Protein AF-A0A822ZIZ6-F1 (afdb_monomer_lite)

Radius of gyration: 22.14 Å; chains: 1; bounding box: 59×64×47 Å

Foldseek 3Di:
DDPCPDPLLACLCVLLVNPVCQVVQDLVSLVVSLVVSCVVLPLVVVVVVLVVDDDPVVSVVSSVVSVVSNVSNVVSSVQCNDPVSSVVSSVPYDDPPPDPPPPPPDDDPPDDD

InterPro domains:
  IPR001623 DnaJ domain [PF00226] (13-90)
  IPR001623 DnaJ domain [PR00625] (34-49)
  IPR001623 DnaJ domain [PR00625] (65-85)
  IPR001623 DnaJ domain [PS50076] (11-93)
  IPR001623 DnaJ domain [SM00271] (13-85)
  IPR001623 DnaJ domain [cd06257] (13-82)
  IPR018253 DnaJ domain, conserved site [PS00636] (70-89)
  IPR036869 Chaperone J-domain superfamily [G3DSA:1.10.287.110] (12-95)
  IPR036869 Chaperone J-domain superfamily [SSF46565] (9-89)
  IPR044634 J-protein Zuotin/DnaJC2 [PTHR43999] (13-100)

pLDDT: mean 76.64, std 14.89, range [35.47, 93.88]

Organism: Nelumbo nucifera (NCBI:txid4432)

Sequence (113 aa):
MGLKINVWGIYGYALLGLGHLRFLATKEQIRRSYKETALKYHPDKQAALLFAEETEVAKQAKKDEMENHFKAIQEAYEVLIDPVKRRVYDSTDKFDDEIPIIVPHRIFSMYLV

Structure (mmCIF, N/CA/C/O backbone):
data_AF-A0A822ZIZ6-F1
#
_entry.id   AF-A0A822ZIZ6-F1
#
loop_
_atom_site.group_PDB
_atom_site.id
_atom_site.type_symbol
_atom_site.label_atom_id
_atom_site.label_alt_id
_atom_site.label_comp_id
_atom_site.label_asym_id
_atom_site.label_entity_id
_atom_site.label_seq_id
_atom_site.pdbx_PDB_ins_code
_atom_site.Cartn_x
_atom_site.Cartn_y
_atom_site.Cartn_z
_atom_site.occupancy
_atom_site.B_iso_or_equiv
_atom_site.auth_seq_id
_atom_site.auth_comp_id
_atom_site.auth_asym_id
_atom_site.auth_atom_id
_atom_site.pdbx_PDB_model_num
ATOM 1 N N . MET A 1 1 ? 16.426 17.905 1.362 1.00 35.47 1 MET A N 1
ATOM 2 C CA . MET A 1 1 ? 15.031 17.450 1.177 1.00 35.47 1 MET A CA 1
ATOM 3 C C . MET A 1 1 ? 15.035 15.947 1.416 1.00 35.47 1 MET A C 1
ATOM 5 O O . MET A 1 1 ? 15.412 15.193 0.533 1.00 35.47 1 MET A O 1
ATOM 9 N N . GLY A 1 2 ? 14.847 15.538 2.674 1.00 36.66 2 GLY A N 1
ATOM 10 C CA . GLY A 1 2 ? 15.067 14.156 3.098 1.00 36.66 2 GLY A CA 1
ATOM 11 C C . GLY A 1 2 ? 13.991 13.248 2.524 1.00 36.66 2 GLY A C 1
ATOM 12 O O . GLY A 1 2 ? 12.826 13.379 2.895 1.00 36.66 2 GLY A O 1
ATOM 13 N N . LEU A 1 3 ? 14.378 12.348 1.622 1.00 37.66 3 LEU A N 1
ATOM 14 C CA . LEU A 1 3 ? 13.563 11.194 1.274 1.00 37.66 3 LEU A CA 1
ATOM 15 C C . LEU A 1 3 ? 13.380 10.402 2.568 1.00 37.66 3 LEU A C 1
ATOM 17 O O . LEU A 1 3 ? 14.297 9.721 3.021 1.00 37.66 3 LEU A O 1
ATOM 21 N N . LYS A 1 4 ? 12.217 10.554 3.208 1.00 45.00 4 LYS A N 1
ATOM 22 C CA . LYS A 1 4 ? 11.766 9.620 4.231 1.00 45.00 4 LYS A CA 1
ATOM 23 C C . LYS A 1 4 ? 11.564 8.292 3.509 1.00 45.00 4 LYS A C 1
ATOM 25 O O . LYS A 1 4 ? 10.501 8.036 2.954 1.00 45.00 4 LYS A O 1
ATOM 30 N N . ILE A 1 5 ? 12.624 7.496 3.420 1.00 47.44 5 ILE A N 1
ATOM 31 C CA . ILE A 1 5 ? 12.540 6.098 3.012 1.00 47.44 5 ILE A CA 1
ATOM 32 C C . ILE A 1 5 ? 11.824 5.430 4.184 1.00 47.44 5 ILE A C 1
ATOM 34 O O . ILE A 1 5 ? 12.436 5.037 5.174 1.00 47.44 5 ILE A O 1
ATOM 38 N N . ASN A 1 6 ? 10.493 5.502 4.147 1.00 45.38 6 ASN A N 1
ATOM 39 C CA . ASN A 1 6 ? 9.630 5.035 5.212 1.00 45.38 6 ASN A CA 1
ATOM 40 C C . ASN A 1 6 ? 9.907 3.545 5.432 1.00 45.38 6 ASN A C 1
ATOM 42 O O . ASN A 1 6 ? 9.975 2.755 4.491 1.00 45.38 6 ASN A O 1
ATOM 46 N N . VAL A 1 7 ? 10.040 3.190 6.706 1.00 44.44 7 VAL A N 1
ATOM 47 C CA . VAL A 1 7 ? 10.444 1.904 7.303 1.00 44.44 7 VAL A CA 1
ATOM 48 C C . VAL A 1 7 ? 9.555 0.701 6.895 1.00 44.44 7 VAL A C 1
ATOM 50 O O . VAL A 1 7 ? 9.776 -0.427 7.315 1.00 44.44 7 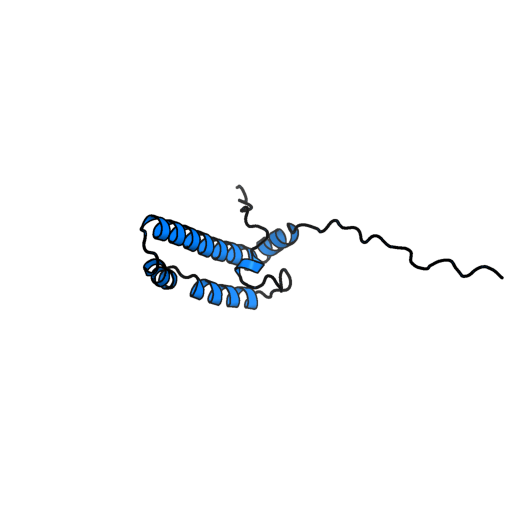VAL A O 1
ATOM 53 N N . TRP A 1 8 ? 8.594 0.901 5.993 1.00 49.44 8 TRP A N 1
ATOM 54 C CA . TRP A 1 8 ? 7.653 -0.098 5.472 1.00 49.44 8 TRP A CA 1
ATOM 55 C C . TRP A 1 8 ? 8.055 -0.669 4.101 1.00 49.44 8 TRP A C 1
ATOM 57 O O . TRP A 1 8 ? 7.286 -1.415 3.492 1.00 49.44 8 TRP A O 1
ATOM 67 N N . GLY A 1 9 ? 9.266 -0.335 3.632 1.00 50.44 9 GLY A N 1
ATOM 68 C CA . GLY A 1 9 ? 9.818 -0.568 2.290 1.00 50.44 9 GLY A CA 1
ATOM 69 C C . GLY A 1 9 ? 9.794 -2.001 1.738 1.00 50.44 9 GLY A C 1
ATOM 70 O O . GLY A 1 9 ? 10.168 -2.213 0.597 1.00 50.44 9 GLY A O 1
ATOM 71 N N . ILE A 1 10 ? 9.309 -2.994 2.480 1.00 55.22 10 ILE A N 1
ATOM 72 C CA . ILE A 1 10 ? 9.360 -4.411 2.087 1.00 55.22 10 ILE A CA 1
ATOM 73 C C . ILE A 1 10 ? 7.962 -4.958 1.735 1.00 55.22 10 ILE A C 1
ATOM 75 O O . ILE A 1 10 ? 7.842 -5.925 0.988 1.00 55.22 10 ILE A O 1
ATOM 79 N N . TYR A 1 11 ? 6.879 -4.313 2.194 1.00 68.62 11 TYR A N 1
ATOM 80 C CA . TYR A 1 11 ? 5.523 -4.878 2.101 1.00 68.62 11 TYR A CA 1
ATOM 81 C C . TYR A 1 11 ? 4.565 -4.134 1.162 1.00 68.62 11 TYR A C 1
ATOM 83 O O . TYR A 1 11 ? 3.380 -4.454 1.147 1.00 68.62 11 TYR A O 1
ATOM 91 N N . GLY A 1 12 ? 5.030 -3.184 0.343 1.00 78.56 12 GLY A N 1
ATOM 92 C CA . GLY A 1 12 ? 4.158 -2.370 -0.517 1.00 78.56 12 GLY A CA 1
ATOM 93 C C . GLY A 1 12 ? 3.262 -3.210 -1.435 1.00 78.56 12 GLY A C 1
ATOM 94 O O . GLY A 1 12 ? 2.049 -3.013 -1.492 1.00 78.56 12 GLY A O 1
ATOM 95 N N . TYR A 1 13 ? 3.835 -4.225 -2.087 1.00 83.69 13 TYR A N 1
ATOM 96 C CA . TYR A 1 13 ? 3.062 -5.156 -2.913 1.00 83.69 13 TYR A CA 1
ATOM 97 C C . TYR A 1 13 ? 2.140 -6.055 -2.081 1.00 83.69 13 TYR A C 1
ATOM 99 O O . TYR A 1 13 ? 1.016 -6.329 -2.496 1.00 83.69 13 TYR A O 1
ATOM 107 N N . ALA A 1 14 ? 2.582 -6.498 -0.902 1.00 86.19 14 ALA A N 1
ATOM 108 C CA . ALA A 1 14 ? 1.796 -7.364 -0.025 1.00 86.19 14 ALA A CA 1
ATOM 109 C C . ALA A 1 14 ? 0.560 -6.646 0.546 1.00 86.19 14 ALA A C 1
ATOM 111 O O . ALA A 1 14 ? -0.523 -7.226 0.560 1.00 86.19 14 ALA A O 1
ATOM 112 N N . LEU A 1 15 ? 0.693 -5.368 0.920 1.00 85.94 15 LEU A N 1
ATOM 113 C CA . LEU A 1 15 ? -0.402 -4.517 1.407 1.00 85.94 15 LEU A CA 1
ATOM 114 C C . LEU A 1 15 ? -1.504 -4.318 0.360 1.00 85.94 15 LEU A C 1
ATOM 116 O O . LEU A 1 15 ? -2.680 -4.213 0.698 1.00 85.94 15 LEU A O 1
ATOM 120 N N . LEU A 1 16 ? -1.134 -4.314 -0.921 1.00 86.19 16 LEU A N 1
ATOM 121 C CA . LEU A 1 16 ? -2.075 -4.257 -2.038 1.00 86.19 16 LEU A CA 1
ATOM 122 C C . LEU A 1 16 ? -2.573 -5.643 -2.485 1.00 86.19 16 LEU A C 1
ATOM 124 O O . LEU A 1 16 ? -3.245 -5.735 -3.506 1.00 86.19 16 LEU A O 1
ATOM 128 N N . GLY A 1 17 ? -2.223 -6.733 -1.792 1.00 85.50 17 GLY A N 1
ATOM 129 C CA . GLY A 1 17 ? -2.577 -8.099 -2.206 1.00 85.50 17 GLY A CA 1
ATOM 130 C C . GLY A 1 17 ? -1.846 -8.588 -3.467 1.00 85.50 17 GLY A C 1
ATOM 131 O O . GLY A 1 17 ? -2.158 -9.644 -4.013 1.00 85.50 17 GLY A O 1
ATOM 132 N N . LEU A 1 18 ? -0.840 -7.843 -3.927 1.00 87.12 18 LEU A N 1
ATOM 133 C CA . LEU A 1 18 ? -0.018 -8.129 -5.105 1.00 87.12 18 LEU A CA 1
ATOM 134 C C . LEU A 1 18 ? 1.337 -8.745 -4.735 1.00 87.12 18 LEU A C 1
ATOM 136 O O . LEU A 1 18 ? 2.243 -8.784 -5.565 1.00 87.12 18 LEU A O 1
ATOM 140 N N . GLY A 1 19 ? 1.491 -9.249 -3.507 1.00 84.19 19 GLY A N 1
ATOM 141 C CA . GLY A 1 19 ? 2.740 -9.856 -3.035 1.00 84.19 19 GLY A CA 1
ATOM 142 C C . GLY A 1 19 ? 3.232 -11.015 -3.911 1.00 84.19 19 GLY A C 1
ATOM 143 O O . GLY A 1 19 ? 4.432 -11.220 -4.022 1.00 84.19 19 GLY A O 1
ATOM 144 N N . HIS A 1 20 ? 2.321 -11.714 -4.594 1.00 82.06 20 HIS A N 1
ATOM 145 C CA . HIS A 1 20 ? 2.641 -12.787 -5.540 1.00 82.06 20 HIS A CA 1
ATOM 146 C C . HIS A 1 20 ? 3.156 -12.283 -6.902 1.00 82.06 20 HIS A C 1
ATOM 148 O O . HIS A 1 20 ? 3.847 -13.017 -7.599 1.00 82.06 20 HIS A O 1
ATOM 154 N N . LEU A 1 21 ? 2.830 -11.044 -7.288 1.00 84.25 21 LEU A N 1
ATOM 155 C CA . LEU A 1 21 ? 3.264 -10.434 -8.551 1.00 84.25 21 LEU A CA 1
ATOM 156 C C . LEU A 1 21 ? 4.522 -9.576 -8.378 1.00 84.25 21 LEU A C 1
ATOM 158 O O . LEU A 1 21 ? 5.328 -9.496 -9.300 1.00 84.25 21 LEU A O 1
ATOM 162 N N . ARG A 1 22 ? 4.703 -8.929 -7.217 1.00 84.56 22 ARG A N 1
ATOM 163 C CA . ARG A 1 22 ? 5.815 -7.996 -6.940 1.00 84.56 22 ARG A CA 1
ATOM 164 C C . ARG A 1 22 ? 6.060 -7.046 -8.131 1.00 84.56 22 ARG A C 1
ATOM 166 O O . ARG A 1 22 ? 5.123 -6.435 -8.651 1.00 84.56 22 ARG A O 1
ATOM 173 N N . PHE A 1 23 ? 7.299 -6.958 -8.611 1.00 81.12 23 PHE A N 1
ATOM 174 C CA . PHE A 1 23 ? 7.717 -6.112 -9.730 1.00 81.12 23 PHE A CA 1
ATOM 175 C C . PHE A 1 23 ? 7.026 -6.444 -11.070 1.00 81.12 23 PHE A C 1
ATOM 177 O O . PHE A 1 23 ? 6.996 -5.593 -11.957 1.00 81.12 23 PHE A O 1
ATOM 184 N N . LEU A 1 24 ? 6.400 -7.618 -11.220 1.00 86.00 24 LEU A N 1
ATOM 185 C CA . LEU A 1 24 ? 5.636 -7.986 -12.421 1.00 86.00 24 LEU A CA 1
ATOM 186 C C . LEU A 1 24 ? 4.241 -7.340 -12.475 1.00 86.00 24 LEU A C 1
ATOM 188 O O . LEU A 1 24 ? 3.601 -7.357 -13.525 1.00 86.00 24 LEU A O 1
ATOM 192 N N . ALA A 1 25 ? 3.749 -6.762 -11.372 1.00 88.75 25 ALA A N 1
ATOM 193 C CA . ALA A 1 25 ? 2.411 -6.176 -11.330 1.00 88.75 25 ALA A CA 1
ATOM 194 C C . ALA A 1 25 ? 2.262 -5.011 -12.326 1.00 88.75 25 ALA A C 1
ATOM 196 O O . ALA A 1 25 ? 3.075 -4.081 -12.351 1.00 88.75 25 ALA A O 1
ATOM 197 N N . THR A 1 26 ? 1.196 -5.001 -13.126 1.00 91.06 26 THR A N 1
ATOM 198 C CA . THR A 1 26 ? 0.929 -3.895 -14.055 1.00 91.06 26 THR A CA 1
ATOM 199 C C . THR A 1 26 ? 0.334 -2.688 -13.329 1.00 91.06 26 THR A C 1
ATOM 201 O O . THR A 1 26 ? -0.279 -2.801 -12.266 1.00 91.06 26 THR A O 1
ATOM 204 N N . LYS A 1 27 ? 0.464 -1.494 -13.921 1.00 90.00 27 LYS A N 1
ATOM 205 C CA . LYS A 1 27 ? -0.109 -0.258 -13.357 1.00 90.00 27 LYS A CA 1
ATOM 206 C C . LYS A 1 27 ? -1.624 -0.361 -13.142 1.00 90.00 27 LYS A C 1
ATOM 208 O O . LYS A 1 27 ? -2.163 0.192 -12.186 1.00 90.00 27 LYS A O 1
ATOM 213 N N . GLU A 1 28 ? -2.312 -1.068 -14.031 1.00 91.81 28 GLU A N 1
ATOM 214 C CA . GLU A 1 28 ? -3.752 -1.309 -13.942 1.00 91.81 28 GLU A CA 1
ATOM 215 C C . GLU A 1 28 ? -4.101 -2.241 -12.784 1.00 91.81 28 GLU A C 1
ATOM 217 O O . GLU A 1 28 ? -5.031 -1.948 -12.033 1.00 91.81 28 GLU A O 1
ATOM 222 N N . GLN A 1 29 ? -3.321 -3.309 -12.584 1.00 91.88 29 GLN A N 1
ATOM 223 C CA . GLN A 1 29 ? -3.482 -4.209 -11.441 1.00 91.88 29 GLN A CA 1
ATOM 224 C C . GLN A 1 29 ? -3.281 -3.469 -10.117 1.00 91.88 29 GLN A C 1
ATOM 226 O O . GLN A 1 29 ? -4.104 -3.627 -9.224 1.00 91.88 29 GLN A O 1
ATOM 231 N N . ILE A 1 30 ? -2.261 -2.607 -10.025 1.00 91.44 30 ILE A N 1
ATOM 232 C CA . ILE A 1 30 ? -1.986 -1.769 -8.843 1.00 91.44 30 ILE A CA 1
ATOM 233 C C . ILE A 1 30 ? -3.154 -0.817 -8.553 1.00 91.44 30 ILE A C 1
ATOM 235 O O . ILE A 1 30 ? -3.584 -0.675 -7.412 1.00 91.44 30 ILE A O 1
ATOM 239 N N . ARG A 1 31 ? -3.717 -0.178 -9.586 1.00 92.50 31 ARG A N 1
ATOM 240 C CA . ARG A 1 31 ? -4.893 0.698 -9.433 1.00 92.50 31 ARG A CA 1
ATOM 241 C C . ARG A 1 31 ? -6.135 -0.065 -8.997 1.00 92.50 31 ARG A C 1
ATOM 243 O O . ARG A 1 31 ? -6.896 0.438 -8.175 1.00 92.50 31 ARG A O 1
ATOM 250 N N . ARG A 1 32 ? -6.375 -1.237 -9.587 1.00 93.88 32 ARG A N 1
ATOM 251 C CA . ARG A 1 32 ? -7.529 -2.075 -9.257 1.00 93.88 32 ARG A CA 1
ATOM 252 C C . ARG A 1 32 ? -7.435 -2.564 -7.817 1.00 93.88 32 ARG A C 1
ATOM 254 O O . ARG A 1 32 ? -8.377 -2.357 -7.060 1.00 93.88 32 ARG A O 1
ATOM 261 N N . SER A 1 33 ? -6.291 -3.122 -7.433 1.00 92.88 33 SER A N 1
ATOM 262 C CA . SER A 1 33 ? -6.104 -3.651 -6.087 1.00 92.88 33 SER A CA 1
ATOM 263 C C . SER A 1 33 ? -6.171 -2.556 -5.026 1.00 92.88 33 SER A C 1
ATOM 265 O O . SER A 1 33 ? -6.827 -2.757 -4.013 1.00 92.88 33 SER A O 1
ATOM 267 N N . TYR A 1 34 ? -5.615 -1.366 -5.285 1.00 93.06 34 TYR A N 1
ATOM 268 C CA . TYR A 1 34 ? -5.771 -0.217 -4.388 1.00 93.06 34 TYR A CA 1
ATOM 269 C C . TYR A 1 34 ? -7.238 0.170 -4.177 1.00 93.06 34 TYR A C 1
ATOM 271 O O . TYR A 1 34 ? -7.645 0.437 -3.052 1.00 93.06 34 TYR A O 1
ATOM 279 N N . LYS A 1 35 ? -8.064 0.184 -5.233 1.00 92.31 35 LYS A N 1
ATOM 280 C CA . LYS A 1 35 ? -9.500 0.477 -5.086 1.00 92.31 35 LYS A CA 1
ATOM 281 C C . LYS A 1 35 ? -10.201 -0.570 -4.222 1.00 92.31 35 LYS A C 1
ATOM 283 O O . LYS A 1 35 ? -11.000 -0.212 -3.362 1.00 92.31 35 LYS A O 1
ATOM 288 N N . GLU A 1 36 ? -9.901 -1.846 -4.444 1.00 91.69 36 GLU A N 1
ATOM 289 C CA . GLU A 1 36 ? -10.477 -2.959 -3.683 1.00 91.69 36 GLU A CA 1
ATOM 290 C C . GLU A 1 36 ? -10.065 -2.909 -2.205 1.00 91.69 36 GLU A C 1
ATOM 292 O O . GLU A 1 36 ? -10.920 -3.012 -1.321 1.00 91.69 36 GLU A O 1
ATOM 297 N N . THR A 1 37 ? -8.780 -2.688 -1.917 1.00 90.38 37 THR A N 1
ATOM 298 C CA . THR A 1 37 ? -8.277 -2.593 -0.542 1.00 90.38 37 THR A CA 1
ATOM 299 C C . THR A 1 37 ? -8.762 -1.322 0.146 1.00 90.38 37 THR A C 1
ATOM 301 O O . THR A 1 37 ? -9.253 -1.406 1.268 1.00 90.38 37 THR A O 1
ATOM 304 N N . ALA A 1 38 ? -8.744 -0.167 -0.522 1.00 89.88 38 ALA A N 1
ATOM 305 C CA . ALA A 1 38 ? -9.264 1.080 0.037 1.00 89.88 38 ALA A CA 1
ATOM 306 C C . ALA A 1 38 ? -10.750 0.971 0.396 1.00 89.88 38 ALA A C 1
ATOM 308 O O . ALA A 1 38 ? -11.159 1.461 1.440 1.00 89.88 38 ALA A O 1
ATOM 309 N N . LEU A 1 39 ? -11.557 0.280 -0.417 1.00 89.25 39 LEU A N 1
ATOM 310 C CA . LEU A 1 39 ? -12.966 0.023 -0.108 1.00 89.25 39 LEU A CA 1
ATOM 311 C C . LEU A 1 39 ? -13.167 -0.966 1.040 1.00 89.25 39 LEU A C 1
ATOM 313 O O . LEU A 1 39 ? -14.221 -0.930 1.672 1.00 89.25 39 LEU A O 1
ATOM 317 N N . LYS A 1 40 ? -12.228 -1.884 1.272 1.00 87.75 40 LYS A N 1
ATOM 318 C CA . LYS A 1 40 ? -12.295 -2.881 2.350 1.00 87.75 40 LYS A CA 1
ATOM 319 C C . LYS A 1 40 ? -11.849 -2.298 3.691 1.00 87.75 40 LYS A C 1
ATOM 321 O O . LYS A 1 40 ? -12.484 -2.560 4.705 1.00 87.75 40 LYS A O 1
ATOM 326 N N . TYR A 1 41 ? -10.788 -1.500 3.670 1.00 87.12 41 TYR A N 1
ATOM 327 C CA . TYR A 1 41 ? -10.158 -0.894 4.844 1.00 87.12 41 TYR A CA 1
ATOM 328 C C . TYR A 1 41 ? -10.547 0.581 5.030 1.00 87.12 41 TYR A C 1
ATOM 330 O O . TYR A 1 41 ? -9.86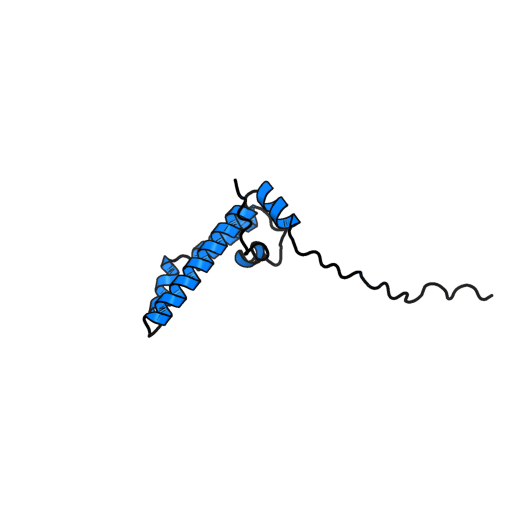6 1.312 5.735 1.00 87.12 41 TYR A O 1
ATOM 338 N N . HIS A 1 42 ? -11.627 1.043 4.392 1.00 86.19 42 HIS A N 1
ATOM 339 C CA . HIS A 1 42 ? -12.100 2.415 4.561 1.00 86.19 42 HIS A CA 1
ATOM 340 C C . HIS A 1 42 ? -12.550 2.649 6.015 1.00 86.19 42 HIS A C 1
ATOM 342 O O . HIS A 1 42 ? -13.292 1.806 6.535 1.00 86.19 42 HIS A O 1
ATOM 348 N N . PRO A 1 43 ? -12.218 3.796 6.645 1.00 83.12 43 PRO A N 1
ATOM 349 C CA . PRO A 1 43 ? -12.605 4.088 8.029 1.00 83.12 43 PRO A CA 1
ATOM 350 C C . PRO A 1 43 ? -14.120 3.989 8.261 1.00 83.12 43 PRO A C 1
ATOM 352 O O . PRO A 1 43 ? -14.548 3.514 9.305 1.00 83.12 43 PRO A O 1
ATOM 355 N N . ASP A 1 44 ? -14.930 4.347 7.260 1.00 83.81 44 ASP A N 1
ATOM 356 C CA . ASP A 1 44 ? -16.398 4.224 7.306 1.00 83.81 44 ASP A CA 1
ATOM 357 C C . ASP A 1 44 ? -16.876 2.775 7.518 1.00 83.81 44 ASP A C 1
ATOM 359 O O . ASP A 1 44 ? -17.694 2.500 8.392 1.00 83.81 44 ASP A O 1
ATOM 363 N N . LYS A 1 45 ? -16.305 1.809 6.786 1.00 81.62 45 LYS A N 1
ATOM 364 C CA . LYS A 1 45 ? -16.660 0.389 6.954 1.00 81.62 45 LYS A CA 1
ATOM 365 C C . LYS A 1 45 ? -16.044 -0.220 8.204 1.00 81.62 45 LYS A C 1
ATOM 367 O O . LYS A 1 45 ? -16.586 -1.165 8.767 1.00 81.62 45 LYS A O 1
ATOM 372 N N . GLN A 1 46 ? -14.900 0.303 8.622 1.00 79.88 46 GLN A N 1
ATOM 373 C CA . GLN A 1 46 ? -14.186 -0.163 9.798 1.00 79.88 46 GLN A CA 1
ATOM 374 C C . GLN A 1 46 ? -14.808 0.337 11.104 1.00 79.88 46 GLN A C 1
ATOM 376 O O . GLN A 1 46 ? -14.765 -0.383 12.098 1.00 79.88 46 GLN A O 1
ATOM 381 N N . ALA A 1 47 ? -15.489 1.486 11.085 1.00 79.44 47 ALA A N 1
ATOM 382 C CA . ALA A 1 47 ? -16.281 1.967 12.211 1.00 79.44 47 ALA A CA 1
ATOM 383 C C . ALA A 1 47 ? -17.330 0.937 12.657 1.00 79.44 47 ALA A C 1
ATOM 385 O O . ALA A 1 47 ? -17.520 0.748 13.854 1.00 79.44 47 ALA A O 1
ATOM 386 N N . ALA A 1 48 ? -17.932 0.197 11.716 1.00 79.00 48 ALA A N 1
ATOM 387 C CA . ALA A 1 48 ? -18.863 -0.890 12.022 1.00 79.00 48 ALA A CA 1
ATOM 388 C C . ALA A 1 48 ? -18.228 -2.017 12.866 1.00 79.00 48 ALA A C 1
ATOM 390 O O . ALA A 1 48 ? -18.904 -2.608 13.703 1.00 79.00 48 ALA A O 1
ATOM 391 N N . LEU A 1 49 ? -16.933 -2.295 12.675 1.00 75.69 49 LEU A N 1
ATOM 392 C CA . LEU A 1 49 ? -16.197 -3.321 13.423 1.00 75.69 49 LEU A CA 1
ATOM 393 C C . LEU A 1 49 ? -15.803 -2.841 14.826 1.00 75.69 49 LEU A C 1
ATOM 395 O O . LEU A 1 49 ? -15.754 -3.646 15.746 1.00 75.69 49 LEU A O 1
ATOM 399 N N . LEU A 1 50 ? -15.586 -1.535 15.011 1.00 76.06 50 LEU A N 1
ATOM 400 C CA . LEU A 1 50 ? -15.250 -0.952 16.317 1.00 76.06 50 LEU A CA 1
ATOM 401 C C . LEU A 1 50 ? -16.399 -1.057 17.333 1.00 76.06 50 LEU A C 1
ATOM 403 O O . LEU A 1 50 ? -16.154 -1.042 18.537 1.00 76.06 50 LEU A O 1
ATOM 407 N N . PHE A 1 51 ? -17.649 -1.195 16.878 1.00 71.94 51 PHE A N 1
ATOM 408 C CA . PHE A 1 51 ? -18.796 -1.412 17.768 1.00 71.94 51 PHE A CA 1
ATOM 409 C C . PHE A 1 51 ? -18.840 -2.819 18.386 1.00 71.94 51 PHE A C 1
ATOM 411 O O . PHE A 1 51 ? -19.614 -3.027 19.317 1.00 71.94 51 PHE A O 1
ATOM 418 N N . ALA A 1 52 ? -18.033 -3.768 17.897 1.00 75.12 52 ALA A N 1
ATOM 419 C CA . ALA A 1 52 ? -17.979 -5.131 18.428 1.00 75.12 52 ALA A CA 1
ATOM 420 C C . ALA A 1 52 ? -17.105 -5.267 19.689 1.00 75.12 52 ALA A C 1
ATOM 422 O O . ALA A 1 52 ? -17.216 -6.263 20.399 1.00 75.12 52 ALA A O 1
ATOM 423 N N . GLU A 1 53 ? -16.247 -4.288 19.982 1.00 76.31 53 GLU A N 1
ATOM 424 C CA . GLU A 1 53 ? -15.340 -4.343 21.129 1.00 76.31 53 GLU A CA 1
ATOM 425 C C . GLU A 1 53 ? -16.014 -3.821 22.414 1.00 76.31 53 GLU A C 1
ATOM 427 O O . GLU A 1 53 ? -16.659 -2.772 22.419 1.00 76.31 53 GLU A O 1
ATOM 432 N N . GLU A 1 54 ? -15.823 -4.521 23.535 1.00 73.50 54 GLU A N 1
ATOM 433 C CA . GLU A 1 54 ? -16.501 -4.217 24.809 1.00 73.50 54 GLU A CA 1
ATOM 434 C C . GLU A 1 54 ? -15.856 -3.068 25.601 1.00 73.50 54 GLU A C 1
ATOM 436 O O . GLU A 1 54 ? -16.524 -2.414 26.401 1.00 73.50 54 GLU A O 1
ATOM 441 N N . THR A 1 55 ? -14.563 -2.794 25.390 1.00 82.12 55 THR A N 1
ATOM 442 C CA . THR A 1 55 ? -13.808 -1.807 26.181 1.00 82.12 55 THR A CA 1
ATOM 443 C C . THR A 1 55 ? -13.309 -0.645 25.329 1.00 82.12 55 THR A C 1
ATOM 445 O O . THR A 1 55 ? -12.787 -0.834 24.232 1.00 82.12 55 THR A O 1
ATOM 448 N N . GLU A 1 56 ? -13.409 0.578 25.856 1.00 79.75 56 GLU A N 1
ATOM 449 C CA . GLU A 1 56 ? -12.974 1.802 25.162 1.00 79.75 56 GLU A CA 1
ATOM 450 C C . GLU A 1 56 ? -11.472 1.791 24.820 1.00 79.75 56 GLU A C 1
ATOM 452 O O . GLU A 1 56 ? -11.065 2.295 23.775 1.00 79.75 56 GLU A O 1
ATOM 457 N N . VAL A 1 57 ? -10.645 1.145 25.652 1.00 83.38 57 VAL A N 1
ATOM 458 C CA . VAL A 1 57 ? -9.201 0.986 25.399 1.00 83.38 57 VAL A CA 1
ATOM 459 C C . VAL A 1 57 ? -8.949 0.088 24.184 1.00 83.38 57 VAL A C 1
ATOM 461 O O . VAL A 1 57 ? -8.126 0.425 23.333 1.00 83.38 57 VAL A O 1
ATOM 464 N N . ALA A 1 58 ? -9.677 -1.028 24.064 1.00 80.94 58 ALA A N 1
ATOM 465 C CA . ALA A 1 58 ? -9.550 -1.926 22.919 1.00 80.94 58 ALA A CA 1
ATOM 466 C C . ALA A 1 58 ? -10.093 -1.287 21.631 1.00 80.94 58 ALA A C 1
ATOM 468 O O . ALA A 1 58 ? -9.459 -1.409 20.583 1.00 80.94 58 ALA A O 1
ATOM 469 N N . LYS A 1 59 ? -11.197 -0.526 21.711 1.00 82.19 59 LYS A N 1
ATOM 470 C CA . LYS A 1 59 ? -11.715 0.257 20.575 1.00 82.19 59 LYS A CA 1
ATOM 471 C C . LYS A 1 59 ? -10.683 1.250 20.056 1.00 82.19 59 LYS A C 1
ATOM 473 O O . LYS A 1 59 ? -10.474 1.330 18.848 1.00 82.19 59 LYS A O 1
ATOM 478 N N . GLN A 1 60 ? -10.027 1.988 20.953 1.00 82.56 60 GLN A N 1
ATOM 479 C CA . GLN A 1 60 ? -9.016 2.963 20.554 1.00 82.56 60 GLN A CA 1
ATOM 480 C C . GLN A 1 60 ? -7.803 2.280 19.910 1.00 82.56 60 GLN A C 1
ATOM 482 O O . GLN A 1 60 ? -7.405 2.675 18.819 1.00 82.56 60 GLN A O 1
ATOM 487 N N . ALA A 1 61 ? -7.285 1.202 20.509 1.00 84.88 61 ALA A N 1
ATOM 488 C CA . ALA A 1 61 ? -6.172 0.446 19.932 1.00 84.88 61 ALA A CA 1
ATOM 489 C C . ALA A 1 61 ? -6.506 -0.107 18.534 1.00 84.88 61 ALA A C 1
ATOM 491 O O . ALA A 1 61 ? -5.725 0.051 17.597 1.00 84.88 61 ALA A O 1
ATOM 492 N N . LYS A 1 62 ? -7.702 -0.687 18.357 1.00 83.69 62 LYS A N 1
ATOM 493 C CA . LYS A 1 62 ? -8.178 -1.172 17.053 1.00 83.69 62 LYS A CA 1
ATOM 494 C C . LYS A 1 62 ? -8.308 -0.055 16.031 1.00 83.69 62 LYS A C 1
ATOM 496 O O . LYS A 1 62 ? -7.925 -0.236 14.879 1.00 83.69 62 LYS A O 1
ATOM 501 N N . LYS A 1 63 ? -8.826 1.101 16.443 1.00 85.31 63 LYS A N 1
ATOM 502 C CA . LYS A 1 63 ? -8.944 2.276 15.580 1.00 85.31 63 LYS A CA 1
ATOM 503 C C . LYS A 1 63 ? -7.570 2.758 15.108 1.00 85.31 63 LYS A C 1
ATOM 505 O O . LYS A 1 63 ? -7.405 3.006 13.916 1.00 85.31 63 LYS A O 1
ATOM 510 N N . ASP A 1 64 ? -6.591 2.818 16.006 1.00 84.81 64 ASP A N 1
ATOM 511 C CA . ASP A 1 64 ? -5.224 3.231 15.677 1.00 84.81 64 ASP A CA 1
ATOM 512 C C . ASP A 1 64 ? -4.545 2.221 14.733 1.00 84.81 64 ASP A C 1
ATOM 514 O O . ASP A 1 64 ? -3.907 2.608 13.753 1.00 84.81 64 ASP A O 1
ATOM 518 N N . GLU A 1 65 ? -4.715 0.915 14.969 1.00 85.44 65 GLU A N 1
ATOM 519 C CA . GLU A 1 65 ? -4.239 -0.145 14.066 1.00 85.44 65 GLU A CA 1
ATOM 520 C C . GLU A 1 65 ? -4.839 -0.005 12.661 1.00 85.44 65 GLU A C 1
ATOM 522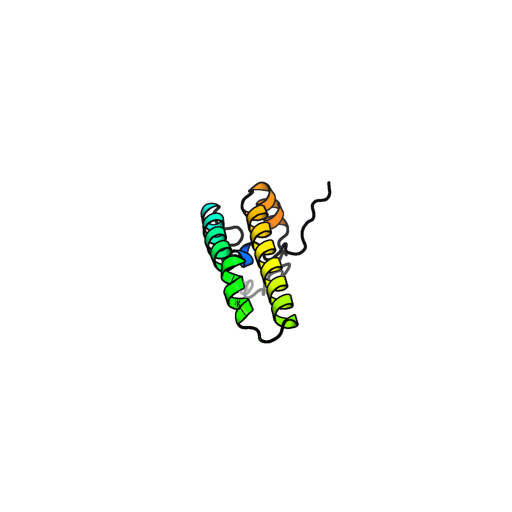 O O . GLU A 1 65 ? -4.128 -0.091 11.658 1.00 85.44 65 GLU A O 1
ATOM 527 N N . MET A 1 66 ? -6.146 0.234 12.590 1.00 83.75 66 MET A N 1
ATOM 528 C CA . MET A 1 66 ? -6.892 0.410 11.348 1.00 83.75 66 MET A CA 1
ATOM 529 C C . MET A 1 66 ? -6.442 1.643 10.563 1.00 83.75 66 MET A C 1
ATOM 531 O O . MET A 1 66 ? -6.181 1.545 9.362 1.00 83.75 66 MET A O 1
ATOM 535 N N . GLU A 1 67 ? -6.289 2.781 11.239 1.00 86.00 67 GLU A N 1
ATOM 536 C CA . GLU A 1 67 ? -5.812 4.024 10.634 1.00 86.00 67 GLU A CA 1
ATOM 537 C C . GLU A 1 67 ? -4.379 3.870 10.111 1.00 86.00 67 GLU A C 1
ATOM 539 O O . GLU A 1 67 ? -4.089 4.219 8.962 1.00 86.00 67 GLU A O 1
ATOM 544 N N . ASN A 1 68 ? -3.496 3.258 10.906 1.00 85.69 68 ASN A N 1
ATOM 545 C CA . ASN A 1 68 ? -2.128 2.960 10.492 1.00 85.69 68 ASN A CA 1
ATOM 546 C C . ASN A 1 68 ? -2.089 2.015 9.283 1.00 85.69 68 ASN A C 1
ATOM 548 O O . ASN A 1 68 ? -1.296 2.221 8.361 1.00 85.69 68 ASN A O 1
ATOM 552 N N . HIS A 1 69 ? -2.964 1.006 9.245 1.00 85.50 69 HIS A N 1
ATOM 553 C CA . HIS A 1 69 ? -3.054 0.077 8.122 1.00 85.50 69 HIS A CA 1
ATOM 554 C C . HIS A 1 69 ? -3.535 0.768 6.841 1.00 85.50 69 HIS A C 1
ATOM 556 O O . HIS A 1 69 ? -2.946 0.581 5.774 1.00 85.50 69 HIS A O 1
ATOM 562 N N . PHE A 1 70 ? -4.563 1.614 6.937 1.00 86.88 70 PHE A N 1
ATOM 563 C CA . PHE A 1 70 ? -5.063 2.381 5.798 1.00 86.88 70 PHE A CA 1
ATOM 564 C C . PHE A 1 70 ? -4.007 3.352 5.261 1.00 86.88 70 PHE A C 1
ATOM 566 O O . PHE A 1 70 ? -3.779 3.423 4.051 1.00 86.88 70 PHE A O 1
ATOM 573 N N . LYS A 1 71 ? -3.289 4.036 6.156 1.00 86.88 71 LYS A N 1
ATOM 574 C CA . LYS A 1 71 ? -2.176 4.912 5.787 1.00 86.88 71 LYS A CA 1
ATOM 575 C C . LYS A 1 71 ? -1.062 4.151 5.063 1.00 86.88 71 LYS A C 1
ATOM 577 O O . LYS A 1 71 ? -0.580 4.614 4.031 1.00 86.88 71 LYS A O 1
ATOM 582 N N . ALA A 1 72 ? -0.709 2.955 5.534 1.00 86.19 72 ALA A N 1
ATOM 583 C CA . ALA A 1 72 ? 0.279 2.105 4.871 1.00 86.19 72 ALA A CA 1
ATOM 584 C C . ALA A 1 72 ? -0.158 1.699 3.448 1.00 86.19 72 ALA A C 1
ATOM 586 O O . ALA A 1 72 ? 0.663 1.690 2.531 1.00 86.19 72 ALA A O 1
ATOM 587 N N . ILE A 1 73 ? -1.450 1.418 3.233 1.00 87.75 73 ILE A N 1
ATOM 588 C CA . ILE A 1 73 ? -2.010 1.133 1.899 1.00 87.75 73 ILE A CA 1
ATOM 589 C C . ILE A 1 73 ? -1.884 2.352 0.970 1.00 87.75 73 ILE A C 1
ATOM 591 O O . ILE A 1 73 ? -1.511 2.199 -0.197 1.00 87.75 73 ILE A O 1
ATOM 595 N N . GLN A 1 74 ? -2.178 3.557 1.469 1.00 88.81 74 GLN A N 1
ATOM 596 C CA . GLN A 1 74 ? -2.057 4.796 0.694 1.00 88.81 74 GLN A CA 1
ATOM 597 C C . GLN A 1 74 ? -0.608 5.078 0.286 1.00 88.81 74 GLN A C 1
ATOM 599 O O . GLN A 1 74 ? -0.344 5.337 -0.889 1.00 88.81 74 GLN A O 1
ATOM 604 N N . GLU A 1 75 ? 0.329 4.969 1.230 1.00 87.19 75 GLU A N 1
ATOM 605 C CA . GLU A 1 75 ? 1.759 5.149 0.965 1.00 87.19 75 GLU A CA 1
ATOM 606 C C . GLU A 1 75 ? 2.275 4.113 -0.047 1.00 87.19 75 GLU A C 1
ATOM 608 O O . GLU A 1 75 ? 2.974 4.468 -1.000 1.00 87.19 75 GLU A O 1
ATOM 613 N N . ALA A 1 76 ? 1.878 2.842 0.094 1.00 87.25 76 ALA A N 1
ATOM 614 C CA . ALA A 1 76 ? 2.237 1.787 -0.852 1.00 87.25 76 ALA A CA 1
ATOM 615 C C . ALA A 1 76 ? 1.755 2.107 -2.274 1.00 87.25 76 ALA A C 1
ATOM 617 O O . ALA A 1 76 ? 2.515 1.976 -3.235 1.00 87.25 76 ALA A O 1
ATOM 618 N N . TYR A 1 77 ? 0.511 2.566 -2.426 1.00 90.06 77 TYR A N 1
ATOM 619 C CA . TYR A 1 77 ? -0.011 2.966 -3.729 1.00 90.06 77 TYR A CA 1
ATOM 620 C C . TYR A 1 77 ? 0.745 4.164 -4.315 1.00 90.06 77 TYR A C 1
ATOM 622 O O . TYR A 1 77 ? 1.080 4.136 -5.498 1.00 90.06 77 TYR A O 1
ATOM 630 N N . GLU A 1 78 ? 1.060 5.184 -3.512 1.00 88.81 78 GLU A N 1
ATOM 631 C CA . GLU A 1 78 ? 1.796 6.370 -3.968 1.00 88.81 78 GLU A CA 1
ATOM 632 C C . GLU A 1 78 ? 3.196 6.022 -4.501 1.00 88.81 78 GLU A C 1
ATOM 634 O O . GLU A 1 78 ? 3.647 6.583 -5.503 1.00 88.81 78 GLU A O 1
ATOM 639 N N . VAL A 1 79 ? 3.877 5.071 -3.858 1.00 87.88 79 VAL A N 1
ATOM 640 C CA . VAL A 1 79 ? 5.195 4.591 -4.292 1.00 87.88 79 VAL A CA 1
ATOM 641 C C . VAL A 1 79 ? 5.086 3.735 -5.555 1.00 87.88 79 VAL A C 1
ATOM 643 O O . VAL A 1 79 ? 5.859 3.923 -6.491 1.00 87.88 79 VAL A O 1
ATOM 6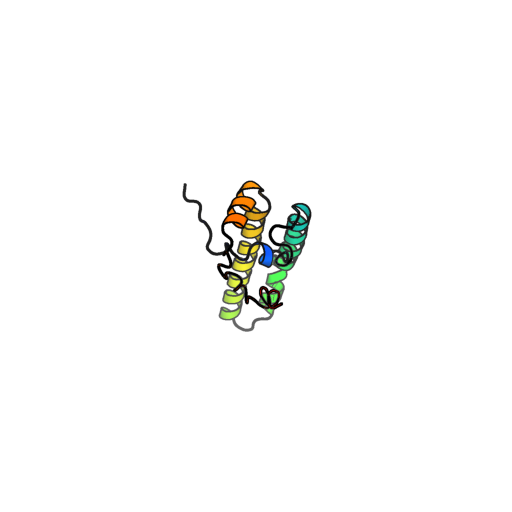46 N N . LEU A 1 80 ? 4.123 2.812 -5.610 1.00 86.56 80 LEU A N 1
ATOM 647 C CA . LEU A 1 80 ? 4.019 1.827 -6.690 1.00 86.56 80 LEU A CA 1
ATOM 648 C C . LEU A 1 80 ? 3.376 2.375 -7.975 1.00 86.56 80 LEU A C 1
ATOM 650 O O . LEU A 1 80 ? 3.595 1.824 -9.057 1.00 86.56 80 LEU A O 1
ATOM 654 N N . ILE A 1 81 ? 2.578 3.445 -7.889 1.00 90.31 81 ILE A N 1
ATOM 655 C CA . ILE A 1 81 ? 1.919 4.046 -9.059 1.00 90.31 81 ILE A CA 1
ATOM 656 C C . ILE A 1 81 ? 2.869 4.893 -9.915 1.00 90.31 81 ILE A C 1
ATOM 658 O O . ILE A 1 81 ? 2.659 5.021 -11.130 1.00 90.31 81 ILE A O 1
ATOM 662 N N . ASP A 1 82 ? 3.887 5.478 -9.283 1.00 88.94 82 ASP A N 1
ATOM 663 C CA . ASP A 1 82 ? 4.907 6.293 -9.930 1.00 88.94 82 ASP A CA 1
ATOM 664 C C . ASP A 1 82 ? 6.051 5.385 -10.413 1.00 88.94 82 ASP A C 1
ATOM 666 O O . ASP A 1 82 ? 6.719 4.748 -9.598 1.00 88.94 82 ASP A O 1
ATOM 670 N N . PRO A 1 83 ? 6.314 5.310 -11.731 1.00 87.88 83 PRO A N 1
ATOM 671 C CA . PRO A 1 83 ? 7.353 4.439 -12.268 1.00 87.88 83 PRO A CA 1
ATOM 672 C C . PRO A 1 83 ? 8.757 4.774 -11.750 1.00 87.88 83 PRO A C 1
ATOM 674 O O . PRO A 1 83 ? 9.603 3.884 -11.718 1.00 87.88 83 PRO A O 1
ATOM 677 N N . VAL A 1 84 ? 9.031 6.022 -11.359 1.00 88.06 84 VAL A N 1
ATOM 678 C CA . VAL A 1 84 ? 10.341 6.419 -10.826 1.00 88.06 84 VAL A CA 1
ATOM 679 C C . VAL A 1 84 ? 10.493 5.917 -9.395 1.00 88.06 84 VAL A C 1
ATOM 681 O O . VAL A 1 84 ? 11.456 5.213 -9.095 1.00 88.06 84 VAL A O 1
ATOM 684 N N . LYS A 1 85 ? 9.513 6.208 -8.530 1.00 85.75 85 LYS A N 1
ATOM 685 C CA . LYS A 1 85 ? 9.508 5.734 -7.136 1.00 85.75 85 LYS A CA 1
ATOM 686 C C . LYS A 1 85 ? 9.483 4.209 -7.064 1.00 85.75 85 LYS A C 1
ATOM 688 O O . LYS A 1 85 ? 10.212 3.633 -6.264 1.00 85.75 85 LYS A O 1
ATOM 693 N N . ARG A 1 86 ? 8.723 3.558 -7.950 1.00 86.69 86 ARG A N 1
ATOM 694 C CA . ARG A 1 86 ? 8.657 2.100 -8.060 1.00 86.69 86 ARG A CA 1
ATOM 695 C C . ARG A 1 86 ? 10.009 1.476 -8.391 1.00 86.69 86 ARG A C 1
ATOM 697 O O . ARG A 1 86 ? 10.374 0.493 -7.768 1.00 86.69 86 ARG A O 1
ATOM 704 N N . ARG A 1 87 ? 10.783 2.055 -9.315 1.00 84.00 87 ARG A N 1
ATOM 705 C CA . ARG A 1 87 ? 12.135 1.551 -9.624 1.00 84.00 87 ARG A CA 1
ATOM 706 C C . ARG A 1 87 ? 13.070 1.652 -8.426 1.00 84.00 87 ARG A C 1
ATOM 708 O O . ARG A 1 87 ? 13.807 0.712 -8.162 1.00 84.00 87 ARG A O 1
ATOM 715 N N . VAL A 1 88 ? 13.030 2.777 -7.708 1.00 83.62 88 VAL A N 1
ATOM 716 C CA . VAL A 1 88 ? 13.823 2.956 -6.481 1.00 83.62 88 VAL A CA 1
ATOM 717 C C . VAL A 1 88 ? 13.412 1.915 -5.441 1.00 83.62 88 VAL A C 1
ATOM 719 O O . VAL A 1 88 ? 14.270 1.246 -4.879 1.00 83.62 88 VAL A O 1
ATOM 722 N N . TYR A 1 89 ? 12.109 1.718 -5.256 1.00 81.06 89 TYR A N 1
ATOM 723 C CA . TYR A 1 89 ? 11.551 0.715 -4.355 1.00 81.06 89 TYR A CA 1
ATOM 724 C C . TYR A 1 89 ? 12.001 -0.713 -4.710 1.00 81.06 89 TYR A C 1
ATOM 726 O O . TYR A 1 89 ? 12.561 -1.409 -3.865 1.00 81.06 89 TYR A O 1
ATOM 734 N N . ASP A 1 90 ? 11.844 -1.117 -5.973 1.00 81.62 90 ASP A N 1
ATOM 735 C CA . ASP A 1 90 ? 12.228 -2.444 -6.466 1.00 81.62 90 ASP A CA 1
ATOM 736 C C . ASP A 1 90 ? 13.752 -2.674 -6.376 1.00 81.62 90 ASP A C 1
ATOM 738 O O . ASP A 1 90 ? 14.198 -3.806 -6.219 1.00 81.62 90 ASP A O 1
ATOM 742 N N . SER A 1 91 ? 14.564 -1.609 -6.422 1.00 77.94 91 SER A N 1
ATOM 743 C CA . SER A 1 91 ? 16.026 -1.690 -6.268 1.00 77.94 91 SER A CA 1
ATOM 744 C C . SER A 1 91 ? 16.510 -1.829 -4.820 1.00 77.94 91 SER A C 1
ATOM 746 O O . SER A 1 91 ? 17.671 -2.155 -4.596 1.00 77.94 91 SER A O 1
ATOM 748 N N . THR A 1 92 ? 15.637 -1.578 -3.840 1.00 70.81 92 THR A N 1
ATOM 749 C CA . THR A 1 92 ? 15.945 -1.691 -2.402 1.00 70.81 92 THR A CA 1
ATOM 750 C C . THR A 1 92 ? 15.492 -3.014 -1.784 1.00 70.81 92 THR A C 1
ATOM 752 O O . THR A 1 92 ? 15.508 -3.162 -0.5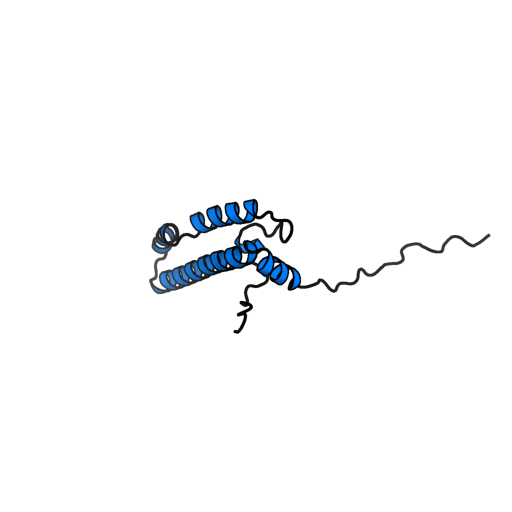61 1.00 70.81 92 THR A O 1
ATOM 755 N N . ASP A 1 93 ? 15.066 -3.970 -2.612 1.00 66.38 93 ASP A N 1
ATOM 756 C CA . ASP A 1 93 ? 14.660 -5.294 -2.149 1.00 66.38 93 ASP A CA 1
ATOM 757 C C . ASP A 1 93 ? 15.844 -6.030 -1.505 1.00 66.38 93 ASP A C 1
ATOM 759 O O . ASP A 1 93 ? 16.992 -5.880 -1.931 1.00 66.38 93 ASP A O 1
ATOM 763 N N . LYS A 1 94 ? 15.575 -6.819 -0.461 1.00 63.69 94 LYS A N 1
ATOM 764 C CA . LYS A 1 94 ? 16.628 -7.614 0.182 1.00 63.69 94 LYS A CA 1
ATOM 765 C C . LYS A 1 94 ? 17.086 -8.669 -0.817 1.00 63.69 94 LYS A C 1
ATOM 767 O O . LYS A 1 94 ? 16.302 -9.545 -1.178 1.00 63.69 94 LYS A O 1
ATOM 772 N N . PHE A 1 95 ? 18.330 -8.560 -1.267 1.00 58.22 95 PHE A N 1
ATOM 773 C CA . PHE A 1 95 ? 18.937 -9.586 -2.095 1.00 58.22 95 PHE A CA 1
ATOM 774 C C . PHE A 1 95 ? 19.146 -10.833 -1.232 1.00 58.22 95 PHE A C 1
ATOM 776 O O . PHE A 1 95 ? 19.636 -10.738 -0.106 1.00 58.22 95 PHE A O 1
ATOM 783 N N . ASP A 1 96 ? 18.698 -11.980 -1.733 1.00 61.06 96 ASP A N 1
ATOM 784 C CA . ASP A 1 96 ? 19.041 -13.262 -1.139 1.00 61.06 96 ASP A CA 1
ATOM 785 C C . ASP A 1 96 ? 20.478 -13.582 -1.565 1.00 61.06 96 ASP A C 1
ATOM 787 O O . ASP A 1 96 ? 20.729 -13.962 -2.708 1.00 61.06 96 ASP A O 1
ATOM 791 N N . ASP A 1 97 ? 21.432 -13.318 -0.669 1.00 63.81 97 ASP A N 1
ATOM 792 C CA . ASP A 1 97 ? 22.862 -13.569 -0.886 1.00 63.81 97 ASP A CA 1
ATOM 793 C C . ASP A 1 97 ? 23.211 -15.072 -0.803 1.00 63.81 97 ASP A C 1
ATOM 795 O O . ASP A 1 97 ? 24.393 -15.433 -0.823 1.00 63.81 97 ASP A O 1
ATOM 799 N N . GLU A 1 98 ? 22.221 -15.971 -0.703 1.00 73.00 98 GLU A N 1
ATOM 800 C CA . GLU A 1 98 ? 22.459 -17.410 -0.759 1.00 73.00 98 GLU A CA 1
ATOM 801 C C . GLU A 1 98 ? 23.015 -17.818 -2.131 1.00 73.00 98 GLU A C 1
ATOM 803 O O . GLU A 1 98 ? 22.311 -18.027 -3.122 1.00 73.00 98 GLU A O 1
ATOM 808 N N . ILE A 1 99 ? 24.341 -17.955 -2.180 1.00 66.62 99 ILE A N 1
ATOM 809 C CA . ILE A 1 99 ? 25.050 -18.575 -3.293 1.00 66.62 99 ILE A CA 1
ATOM 810 C C . ILE A 1 99 ? 24.522 -20.010 -3.406 1.00 66.62 99 ILE A C 1
ATOM 812 O O . ILE A 1 99 ? 24.669 -20.771 -2.442 1.00 66.62 99 ILE A O 1
ATOM 816 N N . PRO A 1 100 ? 23.962 -20.432 -4.557 1.00 69.00 100 PRO A N 1
ATOM 817 C CA . PRO A 1 100 ? 23.631 -21.830 -4.747 1.00 69.00 100 PRO A CA 1
ATOM 818 C C . PRO A 1 100 ? 24.932 -22.612 -4.621 1.00 69.00 100 PRO A C 1
ATOM 820 O O . PRO A 1 100 ? 25.842 -22.475 -5.443 1.00 69.00 100 PRO A O 1
ATOM 823 N N . ILE A 1 101 ? 25.040 -23.404 -3.556 1.00 62.34 101 ILE A N 1
ATOM 824 C CA . ILE A 1 101 ? 26.155 -24.317 -3.367 1.00 62.34 101 ILE A CA 1
ATOM 825 C C . ILE A 1 101 ? 26.047 -25.289 -4.537 1.00 62.34 101 ILE A C 1
ATOM 827 O O . ILE A 1 101 ? 25.176 -26.160 -4.555 1.00 62.34 101 ILE A O 1
ATOM 831 N N . ILE A 1 102 ? 26.874 -25.088 -5.561 1.00 63.53 102 ILE A N 1
ATOM 832 C CA . ILE A 1 102 ? 27.031 -26.033 -6.658 1.00 63.53 102 ILE A CA 1
ATOM 833 C C . ILE A 1 102 ? 27.566 -27.297 -5.996 1.00 63.53 102 ILE A C 1
ATOM 835 O O . ILE A 1 102 ? 28.769 -27.447 -5.812 1.00 63.53 102 ILE A O 1
ATOM 839 N N . VAL A 1 103 ? 26.678 -28.196 -5.575 1.00 59.81 103 VAL A N 1
ATOM 840 C CA . VAL A 1 103 ? 27.060 -29.571 -5.282 1.00 59.81 103 VAL A CA 1
ATOM 841 C C . VAL A 1 103 ? 27.547 -30.129 -6.614 1.00 59.81 103 VAL A C 1
ATOM 843 O O . VAL A 1 103 ? 26.746 -30.234 -7.548 1.00 59.81 103 VAL A O 1
ATOM 846 N N . PRO A 1 104 ? 28.842 -30.465 -6.760 1.00 54.00 104 PRO A N 1
ATOM 847 C CA . PRO A 1 104 ? 29.354 -31.028 -7.990 1.00 54.00 104 PRO A CA 1
ATOM 848 C C . PRO A 1 104 ? 28.934 -32.496 -8.012 1.00 54.00 104 PRO A C 1
ATOM 850 O O . PRO A 1 104 ? 29.732 -33.406 -7.806 1.00 54.00 104 PRO A O 1
ATOM 853 N N . HIS A 1 105 ? 27.649 -32.760 -8.223 1.00 56.75 105 HIS A N 1
ATOM 854 C CA . HIS A 1 105 ? 27.231 -34.084 -8.625 1.00 56.75 105 HIS A CA 1
ATOM 855 C C . HIS A 1 105 ? 27.505 -34.220 -10.117 1.00 56.75 105 HIS A C 1
ATOM 857 O O . HIS A 1 105 ? 26.679 -33.907 -10.969 1.00 56.75 105 HIS A O 1
ATOM 863 N N . ARG A 1 106 ? 28.683 -34.805 -10.379 1.00 57.72 106 ARG A N 1
ATOM 864 C CA . ARG A 1 106 ? 28.936 -35.703 -11.513 1.00 57.72 106 ARG A CA 1
ATOM 865 C C . ARG A 1 106 ? 29.496 -35.071 -12.794 1.00 57.72 106 ARG A C 1
ATOM 867 O O . ARG A 1 106 ? 29.027 -35.361 -13.889 1.00 57.72 106 ARG A O 1
ATOM 874 N N . ILE A 1 107 ? 30.591 -34.325 -12.670 1.00 58.66 107 ILE A N 1
ATOM 875 C CA . ILE A 1 107 ? 31.540 -34.116 -13.776 1.00 58.66 107 ILE A CA 1
ATOM 876 C C . ILE A 1 107 ? 32.864 -34.758 -13.337 1.00 58.66 107 ILE A C 1
ATOM 878 O O . ILE A 1 107 ? 33.298 -34.511 -12.220 1.00 58.66 107 ILE A O 1
ATOM 882 N N . PHE A 1 108 ? 33.464 -35.596 -14.188 1.00 53.16 108 PHE A N 1
ATOM 883 C CA . PHE A 1 108 ? 34.652 -36.449 -13.960 1.00 53.16 108 PHE A CA 1
ATOM 884 C C . PHE A 1 108 ? 34.404 -37.868 -13.416 1.00 53.16 108 PHE A C 1
ATOM 886 O O . PHE A 1 108 ? 34.971 -38.300 -12.420 1.00 53.16 108 PHE A O 1
ATOM 893 N N . SER A 1 109 ? 33.645 -38.664 -14.170 1.00 55.56 109 SER A N 1
ATOM 894 C CA . SER A 1 109 ? 33.994 -40.083 -14.346 1.00 55.56 109 SER A CA 1
ATOM 895 C C . SER A 1 109 ? 33.895 -40.436 -15.826 1.00 55.56 109 SER A C 1
ATOM 897 O O . SER A 1 109 ? 32.992 -41.130 -16.277 1.00 55.56 109 SER A O 1
ATOM 899 N N . MET A 1 110 ? 34.784 -39.839 -16.613 1.00 52.91 110 MET A N 1
ATOM 900 C CA . MET A 1 110 ? 34.980 -40.211 -18.008 1.00 52.91 110 MET A CA 1
ATOM 901 C C . MET A 1 110 ? 36.411 -39.863 -18.397 1.00 52.91 110 MET A C 1
ATOM 903 O O . MET A 1 110 ? 36.600 -38.891 -19.097 1.00 52.91 110 MET A O 1
ATOM 907 N N . TYR A 1 111 ? 37.390 -40.582 -17.843 1.00 53.16 111 TYR A N 1
ATOM 908 C CA . TYR A 1 111 ? 38.698 -40.891 -18.446 1.00 53.16 111 TYR A CA 1
ATOM 909 C C . TYR A 1 111 ? 39.358 -41.964 -17.573 1.00 53.16 111 TYR A C 1
ATOM 911 O O . TYR A 1 111 ? 40.158 -41.678 -16.688 1.00 53.16 111 TYR A O 1
ATOM 919 N N . LEU A 1 112 ? 38.949 -43.210 -17.793 1.00 51.31 112 LEU A N 1
ATOM 920 C CA . LEU A 1 112 ? 39.761 -44.381 -17.485 1.00 51.31 112 LEU A CA 1
ATOM 921 C C . LEU A 1 112 ? 39.454 -45.401 -18.585 1.00 51.31 112 LEU A C 1
ATOM 923 O O . LEU A 1 112 ? 38.536 -46.211 -18.473 1.00 51.31 112 LEU A O 1
ATOM 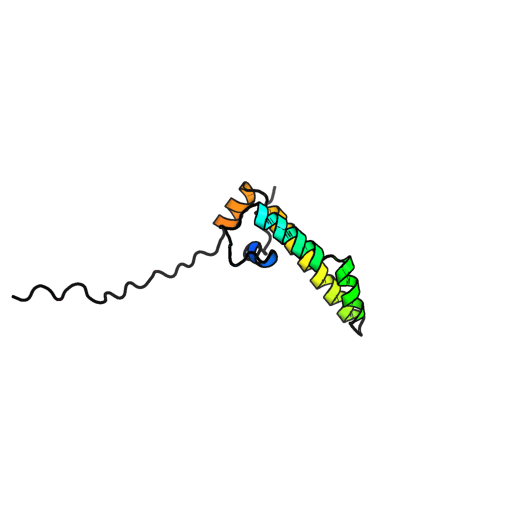927 N N . VAL A 1 113 ? 40.164 -45.230 -19.699 1.00 54.44 113 VAL A N 1
ATOM 928 C CA . VAL A 1 113 ? 40.511 -46.294 -20.644 1.00 54.44 113 VAL A CA 1
ATOM 929 C C . VAL A 1 113 ? 42.026 -46.324 -20.674 1.00 54.44 113 VAL A C 1
ATOM 931 O O . VAL A 1 113 ? 42.603 -45.220 -20.807 1.00 54.44 113 VAL A O 1
#

Secondary structure (DSSP, 8-state):
------TTTT-HHHHTT-TTTGGG--HHHHHHHHHHHHHHS-HHHHHHHHTT-SSHHHHHHHHHHHHHHHHHHHHHHHHHHSHHHHHHHHHTS------------SS------